Protein AF-A0A6G1R1C8-F1 (afdb_monomer_lite)

Foldseek 3Di:
DVVVVVVQVVVCPDPVNVDRPLVVVLVVLVVLVVLLVVLVVVLVVDDPPDPCNVVSVVSNVVSVVVNVVCVVVSQVSVQQSVQVVCCVVDPPDPPSRDPPDGDDDDDDDDDDDDD

pLDDT: mean 94.34, std 4.74, range [63.91, 98.31]

InterPro domains:
  IPR000219 Dbl homology domain [PF00621] (4-70)
  IPR000219 Dbl homology domain [PS50010] (1-73)
  IPR011993 PH-like domain superfamily [G3DSA:2.30.29.30] (84-115)
  IPR035899 Dbl homology (DH) domain superfamily [G3DSA:1.20.900.10] (1-83)
  IPR035899 Dbl homology (DH) domain superfamily [SSF48065] (3-93)
  IPR051835 RAC1-specific guanine nucleotide exchange factor [PTHR45858] (2-115)

Structure (mmCIF, N/CA/C/O backbone):
data_AF-A0A6G1R1C8-F1
#
_entry.id   AF-A0A6G1R1C8-F1
#
loop_
_atom_site.group_PDB
_atom_site.id
_atom_site.type_symbol
_atom_site.label_atom_id
_atom_site.label_alt_id
_atom_site.label_comp_id
_atom_site.label_asym_id
_atom_site.label_entity_id
_atom_site.label_seq_id
_atom_site.pdbx_PDB_ins_code
_atom_site.Cartn_x
_atom_site.Cartn_y
_ato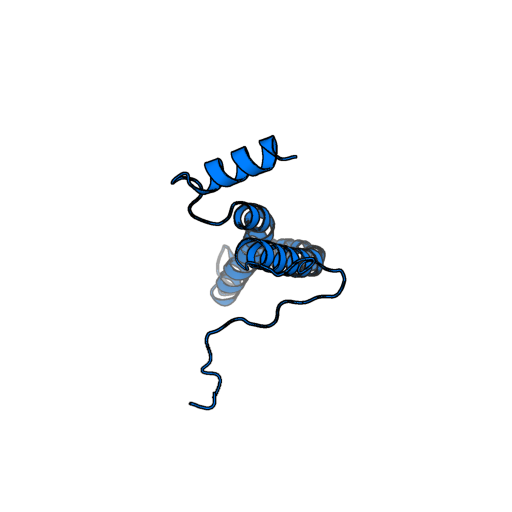m_site.Cartn_z
_atom_site.occupancy
_atom_site.B_iso_or_equiv
_atom_site.auth_seq_id
_atom_site.auth_comp_id
_atom_site.auth_asym_id
_atom_site.auth_atom_id
_atom_site.pdbx_PDB_model_num
ATOM 1 N N . LEU A 1 1 ? -27.950 5.567 7.319 1.00 63.91 1 LEU A N 1
ATOM 2 C CA . LEU A 1 1 ? -26.736 5.157 8.062 1.00 63.91 1 LEU A CA 1
ATOM 3 C C . LEU A 1 1 ? -26.833 3.699 8.507 1.00 63.91 1 LEU A C 1
ATOM 5 O O . LEU A 1 1 ? -26.264 2.878 7.808 1.00 63.91 1 LEU A O 1
ATOM 9 N N . LYS A 1 2 ? -27.676 3.330 9.487 1.00 76.75 2 LYS A N 1
ATOM 10 C CA . LYS A 1 2 ? -27.836 1.920 9.928 1.00 76.75 2 LYS A CA 1
ATOM 11 C C . LYS A 1 2 ? -28.134 0.906 8.807 1.00 76.75 2 LYS A C 1
ATOM 13 O O . LYS A 1 2 ? -27.573 -0.180 8.791 1.00 76.75 2 LYS A O 1
ATOM 18 N N . LYS A 1 3 ? -28.978 1.271 7.832 1.00 90.88 3 LYS A N 1
ATOM 19 C CA . LYS A 1 3 ? -29.282 0.407 6.673 1.00 90.88 3 LYS A CA 1
ATOM 20 C C . LYS A 1 3 ? -28.058 0.155 5.779 1.00 90.88 3 LYS A C 1
ATOM 22 O O . LYS A 1 3 ? -27.919 -0.938 5.255 1.00 90.88 3 LYS A O 1
ATOM 27 N N . LEU A 1 4 ? -27.182 1.151 5.616 1.00 90.50 4 LEU A N 1
ATOM 28 C CA . LEU A 1 4 ? -25.966 1.019 4.809 1.00 90.50 4 LEU A CA 1
ATOM 29 C C . LEU A 1 4 ? -24.923 0.162 5.530 1.00 90.50 4 LEU A C 1
ATOM 31 O O . LEU A 1 4 ? -24.344 -0.717 4.911 1.00 90.50 4 LEU A O 1
ATOM 35 N N . GLU A 1 5 ? -24.732 0.377 6.832 1.00 87.00 5 GLU A N 1
ATOM 36 C CA . GLU A 1 5 ? -23.834 -0.439 7.661 1.00 87.00 5 GLU A CA 1
ATOM 37 C C . GLU A 1 5 ? -24.239 -1.916 7.673 1.00 87.00 5 GLU A C 1
ATOM 39 O O . GLU A 1 5 ? -23.383 -2.792 7.614 1.00 87.00 5 GLU A O 1
ATOM 44 N N . MET A 1 6 ? -25.543 -2.197 7.722 1.00 92.50 6 MET A N 1
ATOM 45 C CA . MET A 1 6 ? -26.063 -3.562 7.655 1.00 92.50 6 MET A CA 1
ATOM 46 C C . MET A 1 6 ? -25.743 -4.218 6.307 1.00 92.50 6 MET A C 1
ATOM 48 O O . MET A 1 6 ? -25.164 -5.297 6.288 1.00 92.50 6 MET A O 1
ATOM 52 N N . VAL A 1 7 ? -26.021 -3.532 5.192 1.00 94.81 7 VAL A N 1
ATOM 53 C CA . VAL A 1 7 ? -25.689 -4.027 3.842 1.00 94.81 7 VAL A CA 1
ATOM 54 C C . VAL A 1 7 ? -24.179 -4.209 3.668 1.00 94.81 7 VAL A C 1
ATOM 56 O O . VAL A 1 7 ? -23.749 -5.195 3.082 1.00 94.81 7 VAL A O 1
ATOM 59 N N . TYR A 1 8 ? -23.372 -3.284 4.193 1.00 91.69 8 TYR A N 1
ATOM 60 C CA . TYR A 1 8 ? -21.912 -3.368 4.170 1.00 91.69 8 TYR A CA 1
ATOM 61 C C . TYR A 1 8 ? -21.420 -4.642 4.874 1.00 91.69 8 TYR A C 1
ATOM 63 O O . TYR A 1 8 ? -20.682 -5.422 4.279 1.00 91.69 8 TYR A O 1
ATOM 71 N N . LYS A 1 9 ? -21.899 -4.900 6.099 1.00 90.44 9 LYS A N 1
ATOM 72 C CA . LYS A 1 9 ? -21.550 -6.107 6.865 1.00 90.44 9 LYS A CA 1
ATOM 73 C C . LYS A 1 9 ? -22.008 -7.386 6.170 1.00 90.44 9 LYS A C 1
ATOM 75 O O . LYS A 1 9 ? -21.245 -8.337 6.068 1.00 90.44 9 LYS A O 1
ATOM 80 N N . GLU A 1 10 ? -23.244 -7.418 5.676 1.00 95.12 10 GLU A N 1
ATOM 81 C CA . GLU A 1 10 ? -23.775 -8.575 4.945 1.00 95.12 10 GLU A CA 1
ATOM 82 C C . GLU A 1 10 ? -22.979 -8.865 3.670 1.00 95.12 10 GLU A C 1
ATOM 84 O O . GLU A 1 10 ? -22.766 -10.028 3.326 1.00 95.12 10 GLU A O 1
ATOM 89 N N . PHE A 1 11 ? -22.513 -7.822 2.980 1.00 95.81 11 PHE A N 1
ATOM 90 C CA . PHE A 1 11 ? -21.683 -7.965 1.792 1.00 95.81 11 PHE A CA 1
ATOM 91 C C . PHE A 1 11 ? -20.300 -8.539 2.117 1.00 95.81 11 PHE A C 1
ATOM 93 O O . PHE A 1 11 ? -19.851 -9.452 1.425 1.00 95.81 11 PHE A O 1
ATOM 100 N N . GLU A 1 12 ? -19.644 -8.063 3.180 1.00 94.06 12 GLU A N 1
ATOM 101 C CA . GLU A 1 12 ? -18.333 -8.582 3.601 1.00 94.06 12 GLU A CA 1
ATOM 102 C C . GLU A 1 12 ? -18.370 -10.064 4.006 1.00 94.06 12 GLU A C 1
ATOM 104 O O . GLU A 1 12 ? -17.361 -10.754 3.904 1.00 94.06 12 GLU A O 1
ATOM 109 N N . LEU A 1 13 ? -19.538 -10.595 4.387 1.00 94.75 13 LEU A N 1
ATOM 110 C CA . LEU A 1 13 ? -19.721 -12.022 4.681 1.00 94.75 13 LEU A CA 1
ATOM 111 C C . LEU A 1 13 ? -19.836 -12.906 3.426 1.00 94.75 13 LEU A C 1
ATOM 113 O O . LEU A 1 13 ? -19.792 -14.137 3.523 1.00 94.75 13 LEU A O 1
ATOM 117 N N . GLN A 1 14 ? -20.011 -12.324 2.238 1.00 97.25 14 GLN A N 1
ATOM 118 C CA . GLN A 1 14 ? -20.112 -13.092 0.999 1.00 97.25 14 GLN A CA 1
ATOM 119 C C . GLN A 1 14 ? -18.740 -13.612 0.557 1.00 97.25 14 GLN A C 1
ATOM 121 O O . GLN A 1 14 ? -17.740 -12.909 0.622 1.00 97.25 14 GLN A O 1
ATOM 126 N N . LYS A 1 15 ? -18.695 -14.817 -0.032 1.00 96.00 15 LYS A N 1
ATOM 127 C CA . LYS A 1 15 ? -17.443 -15.438 -0.522 1.00 96.00 15 LYS A CA 1
ATOM 128 C C . LYS A 1 15 ? -16.682 -14.597 -1.556 1.00 96.00 15 LYS A C 1
ATOM 130 O O . LYS A 1 15 ? -15.478 -14.773 -1.710 1.00 96.00 15 LYS A O 1
ATOM 135 N N . VAL A 1 16 ? -17.376 -13.717 -2.284 1.00 96.38 16 VAL A N 1
ATOM 136 C CA . VAL A 1 16 ? -16.746 -12.787 -3.237 1.00 96.38 16 VAL A CA 1
ATOM 137 C C . VAL A 1 16 ? -15.892 -11.733 -2.523 1.00 96.38 16 VAL A C 1
ATOM 139 O O . VAL A 1 16 ? -14.885 -11.286 -3.068 1.00 96.38 16 VAL A O 1
ATOM 142 N N . CYS A 1 17 ? -16.246 -11.384 -1.284 1.00 95.75 17 CYS A N 1
ATOM 143 C CA . CYS A 1 17 ? -15.528 -10.444 -0.436 1.00 95.75 17 CYS A CA 1
ATOM 144 C C . CYS A 1 17 ? -14.522 -11.193 0.454 1.00 95.75 17 CYS A C 1
ATOM 146 O O . CYS A 1 17 ? -14.616 -11.216 1.673 1.00 95.75 17 CYS A O 1
ATOM 148 N N . TYR A 1 18 ? -13.537 -11.838 -0.172 1.00 93.75 18 TYR A N 1
ATOM 149 C CA . TYR A 1 18 ? -12.510 -12.629 0.528 1.00 93.75 18 TYR A CA 1
ATOM 150 C C . TYR A 1 18 ? -11.456 -11.780 1.273 1.00 93.75 18 TYR A C 1
ATOM 152 O O . TYR A 1 18 ? -10.540 -12.319 1.891 1.00 93.75 18 TYR A O 1
ATOM 160 N N . LEU A 1 19 ? -11.558 -10.455 1.171 1.00 93.00 19 LEU A N 1
ATOM 161 C CA . LEU A 1 19 ? -10.813 -9.454 1.932 1.00 93.00 19 LEU A CA 1
ATOM 162 C C . LEU A 1 19 ? -11.828 -8.435 2.470 1.00 93.00 19 LEU A C 1
ATOM 164 O O . LEU A 1 19 ? -12.909 -8.327 1.885 1.00 93.00 19 LEU A O 1
ATOM 168 N N . PRO A 1 20 ? -11.486 -7.640 3.497 1.00 91.75 20 PRO A N 1
ATOM 169 C CA . PRO A 1 20 ? -12.300 -6.491 3.880 1.00 91.75 20 PRO A CA 1
ATOM 170 C C . PRO A 1 20 ? -12.596 -5.603 2.664 1.00 91.75 20 PRO A C 1
ATOM 172 O O . PRO A 1 20 ? -11.719 -5.372 1.821 1.00 91.75 20 PRO A O 1
ATOM 175 N N . LEU A 1 21 ? -13.823 -5.089 2.552 1.00 92.50 21 LEU A N 1
ATOM 176 C CA . LEU A 1 21 ? -14.273 -4.362 1.360 1.00 92.50 21 LEU A CA 1
ATOM 177 C C . LEU A 1 21 ? -13.361 -3.162 1.064 1.00 92.50 21 LEU A C 1
ATOM 179 O O . LEU A 1 21 ? -12.944 -2.939 -0.076 1.00 92.50 21 LEU A O 1
ATOM 183 N N . ASN A 1 22 ? -12.956 -2.441 2.109 1.00 91.75 22 ASN A N 1
ATOM 184 C CA . ASN A 1 22 ? -12.063 -1.287 1.998 1.00 91.75 22 ASN A CA 1
ATOM 185 C C . ASN A 1 22 ? -10.684 -1.639 1.413 1.00 91.75 22 ASN A C 1
ATOM 187 O O . ASN A 1 22 ? -10.071 -0.805 0.747 1.00 91.75 22 ASN A O 1
ATOM 191 N N . THR A 1 23 ? -10.202 -2.875 1.579 1.00 93.50 23 THR A N 1
ATOM 192 C CA . THR A 1 23 ? -8.938 -3.328 0.981 1.00 93.50 23 THR A CA 1
ATOM 193 C C . THR A 1 23 ? -9.024 -3.380 -0.545 1.00 93.50 23 THR A C 1
ATOM 195 O O . THR A 1 23 ? -8.036 -3.116 -1.233 1.00 93.50 23 THR A O 1
ATOM 198 N N . PHE A 1 24 ? -10.195 -3.681 -1.118 1.00 95.25 24 PHE A N 1
ATOM 199 C CA . PHE A 1 24 ? -10.373 -3.663 -2.573 1.00 95.25 24 PHE A CA 1
ATOM 200 C C . PHE A 1 24 ? -10.234 -2.259 -3.161 1.00 95.25 24 PHE A C 1
ATOM 202 O O . PHE A 1 24 ? -9.725 -2.122 -4.273 1.00 95.25 24 PHE A O 1
ATOM 209 N N . LEU A 1 25 ? -10.593 -1.221 -2.402 1.00 94.88 25 LEU A N 1
ATOM 210 C CA . LEU A 1 25 ? -10.48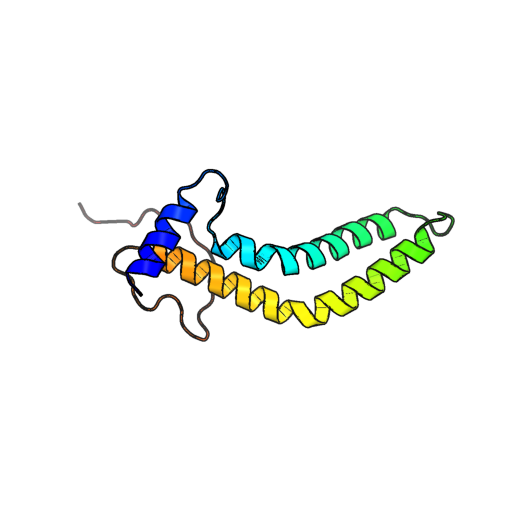5 0.174 -2.834 1.00 94.88 25 LEU A CA 1
ATOM 211 C C . LEU A 1 25 ? -9.027 0.641 -2.988 1.00 94.88 25 LEU A C 1
ATOM 213 O O . LEU A 1 25 ? -8.762 1.579 -3.735 1.00 94.88 25 LEU A O 1
ATOM 217 N N . LEU A 1 26 ? -8.071 -0.040 -2.344 1.00 95.88 26 LEU A N 1
ATOM 218 C CA . LEU A 1 26 ? -6.634 0.230 -2.488 1.00 95.88 26 LEU A CA 1
ATOM 219 C C . LEU A 1 26 ? -6.021 -0.420 -3.737 1.00 95.88 26 LEU A C 1
ATOM 221 O O . LEU A 1 26 ? -5.028 0.075 -4.283 1.00 95.88 26 LEU A O 1
ATOM 225 N N . LYS A 1 27 ? -6.612 -1.523 -4.216 1.00 96.19 27 LYS A N 1
ATOM 226 C CA . LYS A 1 27 ? -6.041 -2.356 -5.287 1.00 96.19 27 LYS A CA 1
ATOM 227 C C . LYS A 1 27 ? -5.722 -1.599 -6.582 1.00 96.19 27 LYS A C 1
ATOM 229 O O . LYS A 1 27 ? -4.685 -1.918 -7.164 1.00 96.19 27 LYS A O 1
ATOM 234 N N . PRO A 1 28 ? -6.523 -0.620 -7.055 1.00 96.12 28 PRO A N 1
ATOM 235 C CA . PRO A 1 28 ? -6.204 0.111 -8.280 1.00 96.12 28 PRO A CA 1
ATOM 236 C C . PRO A 1 28 ? -4.848 0.824 -8.221 1.00 96.12 28 PRO A C 1
ATOM 238 O O . PRO A 1 28 ? -4.032 0.668 -9.128 1.00 96.12 28 PRO A O 1
ATOM 241 N N . ILE A 1 29 ? -4.562 1.541 -7.130 1.00 95.50 29 ILE A N 1
ATOM 242 C CA . ILE A 1 29 ? -3.295 2.272 -6.979 1.00 95.50 29 ILE A CA 1
ATOM 243 C C . ILE A 1 29 ? -2.146 1.292 -6.713 1.00 95.50 29 ILE A C 1
ATOM 245 O O . ILE A 1 29 ? -1.091 1.392 -7.338 1.00 95.50 29 ILE A O 1
ATOM 249 N N . GLN A 1 30 ? -2.360 0.280 -5.866 1.00 96.31 30 GLN A N 1
ATOM 250 C CA . GLN A 1 30 ? -1.362 -0.768 -5.612 1.00 96.31 30 GLN A CA 1
ATOM 251 C C . GLN A 1 30 ? -0.972 -1.520 -6.895 1.00 96.31 30 GLN A C 1
ATOM 253 O O . GLN A 1 30 ? 0.187 -1.896 -7.078 1.00 96.31 30 GLN A O 1
ATOM 258 N N . ARG A 1 31 ? -1.908 -1.702 -7.835 1.00 97.62 31 ARG A N 1
ATOM 259 C CA . ARG A 1 31 ? -1.623 -2.348 -9.120 1.00 97.62 31 ARG A CA 1
ATOM 260 C C . ARG A 1 31 ? -0.635 -1.547 -9.970 1.00 97.62 31 ARG A C 1
ATOM 262 O O . ARG A 1 31 ? 0.232 -2.158 -10.592 1.00 97.62 31 ARG A O 1
ATOM 269 N N . LEU A 1 32 ? -0.707 -0.216 -9.950 1.00 96.38 32 LEU A N 1
ATOM 270 C CA . LEU A 1 32 ? 0.274 0.646 -10.621 1.00 96.38 32 LEU A CA 1
ATOM 271 C C . LEU A 1 32 ? 1.669 0.483 -10.005 1.00 96.38 32 LEU A C 1
ATOM 273 O O . LEU A 1 32 ? 2.657 0.348 -10.730 1.00 96.38 32 LEU A O 1
ATOM 277 N N . MET A 1 33 ? 1.745 0.391 -8.673 1.00 96.44 33 MET A N 1
ATOM 278 C CA . MET A 1 33 ? 3.002 0.097 -7.974 1.00 96.44 33 MET A CA 1
ATOM 279 C C . MET A 1 33 ? 3.570 -1.258 -8.401 1.00 96.44 33 MET A C 1
ATOM 281 O O . MET A 1 33 ? 4.766 -1.381 -8.661 1.00 96.44 33 MET A O 1
ATOM 285 N N . HIS A 1 34 ? 2.719 -2.275 -8.550 1.00 97.75 34 HIS A N 1
ATOM 286 C CA . HIS A 1 34 ? 3.147 -3.584 -9.038 1.00 97.75 34 HIS A CA 1
ATOM 287 C C . HIS A 1 34 ? 3.681 -3.541 -10.472 1.00 97.75 34 HIS A C 1
ATOM 289 O O . HIS A 1 34 ? 4.691 -4.188 -10.743 1.00 97.75 34 HIS A O 1
ATOM 295 N N . TYR A 1 35 ? 3.076 -2.765 -11.377 1.00 98.25 35 TYR A N 1
ATOM 296 C CA . TYR A 1 35 ? 3.619 -2.598 -12.729 1.00 98.25 35 TYR A CA 1
ATOM 297 C C . TYR A 1 35 ? 5.027 -2.011 -12.705 1.00 98.25 35 TYR A C 1
ATOM 299 O O . TYR A 1 35 ? 5.915 -2.560 -13.354 1.00 98.25 35 TYR A O 1
ATOM 307 N N . LYS A 1 36 ? 5.271 -0.985 -11.880 1.00 97.94 36 LYS A N 1
ATOM 308 C CA . LYS A 1 36 ? 6.619 -0.437 -11.677 1.00 97.94 36 LYS A CA 1
ATOM 309 C C . LYS A 1 36 ? 7.610 -1.506 -11.219 1.00 97.94 36 LYS A C 1
ATOM 311 O O . LYS A 1 36 ? 8.713 -1.588 -11.752 1.00 97.94 36 LYS A O 1
ATOM 316 N N . LEU A 1 37 ? 7.230 -2.330 -10.239 1.00 98.00 37 LEU A N 1
ATOM 317 C CA . LEU A 1 37 ? 8.100 -3.385 -9.708 1.00 98.00 37 LEU A CA 1
ATOM 318 C C . LEU A 1 37 ? 8.417 -4.449 -10.763 1.00 98.00 37 LEU A C 1
ATOM 320 O O . LEU A 1 37 ? 9.571 -4.854 -10.893 1.00 98.00 37 LEU A O 1
ATOM 324 N N . ILE A 1 38 ? 7.414 -4.893 -11.523 1.00 98.19 38 ILE A N 1
ATOM 325 C CA . ILE A 1 38 ? 7.579 -5.908 -12.571 1.00 98.19 38 ILE A CA 1
ATOM 326 C C . ILE A 1 38 ? 8.457 -5.365 -13.702 1.00 98.19 38 ILE A C 1
ATOM 328 O O . ILE A 1 38 ? 9.456 -5.995 -14.042 1.00 98.19 38 ILE A O 1
ATOM 332 N N . LEU A 1 39 ? 8.150 -4.176 -14.225 1.00 98.25 39 LEU A N 1
ATOM 333 C CA . LEU A 1 39 ? 8.942 -3.526 -15.274 1.00 98.25 39 LEU A CA 1
ATOM 334 C C . LEU A 1 39 ? 10.376 -3.250 -14.804 1.00 98.25 39 LEU A C 1
ATOM 336 O O . LEU A 1 39 ? 11.330 -3.482 -15.539 1.00 98.25 39 LEU A O 1
ATOM 340 N N . GLY A 1 40 ? 10.554 -2.844 -13.544 1.00 97.88 40 GLY A N 1
ATOM 341 C CA . GLY A 1 40 ? 11.872 -2.661 -12.938 1.00 97.88 40 GLY A CA 1
ATOM 342 C C . GLY A 1 40 ? 12.681 -3.956 -12.866 1.00 97.88 40 GLY A C 1
ATOM 343 O O . GLY A 1 40 ? 13.898 -3.929 -13.031 1.00 97.88 40 GLY A O 1
ATOM 344 N N . ARG A 1 41 ? 12.024 -5.100 -12.647 1.00 98.06 41 ARG A N 1
ATOM 345 C CA . ARG A 1 41 ? 12.670 -6.420 -12.687 1.00 98.06 41 ARG A CA 1
ATOM 346 C C . ARG A 1 41 ? 13.015 -6.844 -14.113 1.00 98.06 41 ARG A C 1
ATOM 348 O O . ARG A 1 41 ? 14.108 -7.357 -14.317 1.00 98.06 41 ARG A O 1
ATOM 355 N N . LEU A 1 42 ? 12.130 -6.597 -15.078 1.00 97.38 42 LEU A N 1
ATOM 356 C CA . LEU A 1 42 ? 12.375 -6.898 -16.492 1.00 97.38 42 LEU A CA 1
ATOM 357 C C . LEU A 1 42 ? 13.550 -6.083 -17.045 1.00 97.38 42 LEU A C 1
ATOM 359 O O . LEU A 1 42 ? 14.481 -6.665 -17.588 1.00 97.38 42 LEU A O 1
ATOM 363 N N . CYS A 1 43 ? 13.590 -4.770 -16.800 1.00 96.25 43 CYS A N 1
ATOM 364 C CA . CYS A 1 43 ? 14.707 -3.909 -17.212 1.00 96.25 43 CYS A CA 1
ATOM 365 C C . CYS A 1 43 ? 16.057 -4.316 -16.604 1.00 96.25 43 CYS A C 1
ATOM 367 O O . CYS A 1 43 ? 17.091 -4.048 -17.201 1.00 96.25 43 CYS A O 1
ATOM 369 N N . LYS A 1 44 ? 16.069 -4.929 -15.412 1.00 96.19 44 LYS A N 1
ATOM 370 C CA . LYS A 1 44 ? 17.299 -5.469 -14.803 1.00 96.19 44 LYS A CA 1
ATOM 371 C C . LYS A 1 44 ? 17.748 -6.785 -15.440 1.00 96.19 44 LYS A C 1
ATOM 373 O O . LYS A 1 44 ? 18.906 -7.154 -15.284 1.00 96.19 44 LYS A O 1
ATOM 378 N N . HIS A 1 45 ? 16.830 -7.511 -16.070 1.00 97.06 45 HIS A N 1
ATOM 379 C CA . HIS A 1 45 ? 17.089 -8.812 -16.674 1.00 97.06 45 HIS A CA 1
ATOM 380 C C . HIS A 1 45 ? 17.436 -8.707 -18.163 1.00 97.06 45 HIS A C 1
ATOM 382 O O . HIS A 1 45 ? 18.307 -9.425 -18.641 1.00 97.06 45 HIS A O 1
ATOM 388 N N . TYR A 1 46 ? 16.768 -7.813 -18.890 1.00 96.12 46 TYR A N 1
ATOM 389 C CA . TYR A 1 46 ? 17.029 -7.559 -20.301 1.00 96.12 46 TYR A CA 1
ATOM 390 C C . TYR A 1 46 ? 18.387 -6.882 -20.504 1.00 96.12 46 TYR A C 1
ATOM 392 O O . TYR A 1 46 ? 18.693 -5.872 -19.871 1.00 96.12 46 TYR A O 1
ATOM 400 N N . THR A 1 47 ? 19.187 -7.437 -21.414 1.00 93.50 47 THR A N 1
ATOM 401 C CA . THR A 1 47 ? 20.420 -6.803 -21.891 1.00 93.50 47 THR A CA 1
ATOM 402 C C . THR A 1 47 ? 20.098 -5.721 -22.924 1.00 93.50 47 THR A C 1
ATOM 404 O O . THR A 1 47 ? 18.967 -5.630 -23.408 1.00 93.50 47 THR A O 1
ATOM 407 N N . ALA A 1 48 ? 21.082 -4.891 -23.279 1.00 90.50 48 ALA A N 1
ATOM 408 C CA . ALA A 1 48 ? 20.886 -3.795 -24.232 1.00 90.50 48 ALA A CA 1
ATOM 409 C C . ALA A 1 48 ? 20.493 -4.283 -25.642 1.00 90.50 48 ALA A C 1
ATOM 411 O O . ALA A 1 48 ? 19.878 -3.541 -26.403 1.00 90.50 48 ALA A O 1
ATOM 412 N N . GLU A 1 49 ? 20.823 -5.530 -25.974 1.00 94.69 49 GLU A N 1
ATOM 413 C CA . GLU A 1 49 ? 20.536 -6.184 -27.251 1.00 94.69 49 GLU A CA 1
ATOM 414 C C . GLU A 1 49 ? 19.135 -6.814 -27.293 1.00 94.69 49 GLU A C 1
ATOM 416 O O . GLU A 1 49 ? 18.669 -7.222 -28.358 1.00 94.69 49 GLU A O 1
ATOM 421 N N . HIS A 1 50 ? 18.448 -6.923 -26.150 1.00 96.94 50 HIS A N 1
ATOM 422 C CA . HIS A 1 50 ? 17.119 -7.519 -26.093 1.00 96.94 50 HIS A CA 1
ATOM 423 C C . HIS A 1 50 ? 16.093 -6.615 -26.788 1.00 96.94 50 HIS A C 1
ATOM 425 O O . HIS A 1 50 ? 15.962 -5.438 -26.453 1.00 96.94 50 HIS A O 1
ATOM 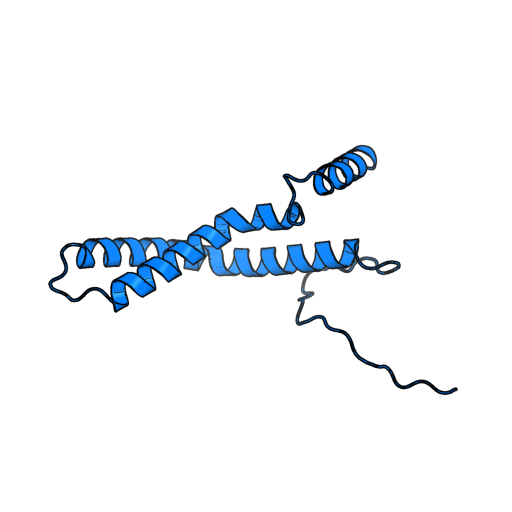431 N N . ARG A 1 51 ? 15.304 -7.186 -27.708 1.00 97.12 51 ARG A N 1
ATOM 432 C CA . ARG A 1 51 ? 14.307 -6.462 -28.520 1.00 97.12 51 ARG A CA 1
ATOM 433 C C . ARG A 1 51 ? 13.382 -5.571 -27.686 1.00 97.12 51 ARG A C 1
ATOM 435 O O . ARG A 1 51 ? 13.144 -4.431 -28.061 1.00 97.12 51 ARG A O 1
ATOM 442 N N . ASP A 1 52 ? 12.901 -6.084 -26.556 1.00 96.50 52 ASP A N 1
ATOM 443 C CA . ASP A 1 52 ? 11.933 -5.376 -25.706 1.00 96.50 52 ASP A CA 1
ATOM 444 C C . ASP A 1 52 ? 12.590 -4.418 -24.695 1.00 96.50 52 ASP A C 1
ATOM 446 O O . ASP A 1 52 ? 11.887 -3.773 -23.917 1.00 96.50 52 ASP A O 1
ATOM 450 N N . PHE A 1 53 ? 13.926 -4.325 -24.640 1.00 96.50 53 PHE A N 1
ATOM 451 C CA . PHE A 1 53 ? 14.610 -3.457 -23.674 1.00 96.50 53 PHE A CA 1
ATOM 452 C C . PHE A 1 53 ? 14.224 -1.973 -23.816 1.00 96.50 53 PHE A C 1
ATOM 454 O O . PHE A 1 53 ? 13.907 -1.360 -22.790 1.00 96.50 53 PHE A O 1
ATOM 461 N N . PRO A 1 54 ? 14.180 -1.378 -25.029 1.00 96.94 54 PRO A N 1
ATOM 462 C CA . PRO A 1 54 ? 13.774 0.017 -25.197 1.00 96.94 54 PRO A CA 1
ATOM 463 C C . PRO A 1 54 ? 12.336 0.269 -24.724 1.00 96.94 54 PRO A C 1
ATOM 465 O O . PRO A 1 54 ? 12.099 1.203 -23.955 1.00 96.94 54 PRO A O 1
ATOM 468 N N . ASP A 1 55 ? 11.404 -0.608 -25.103 1.00 97.69 55 ASP A N 1
ATOM 469 C CA . ASP A 1 55 ? 9.983 -0.476 -24.770 1.00 97.69 55 ASP A CA 1
ATOM 470 C C . ASP A 1 55 ? 9.738 -0.672 -23.272 1.00 97.69 55 ASP A C 1
ATOM 472 O O . ASP A 1 55 ? 9.059 0.132 -22.631 1.00 97.69 55 ASP A O 1
ATOM 476 N N . CYS A 1 56 ? 10.364 -1.689 -22.671 1.00 97.75 56 CYS A N 1
ATOM 477 C CA . CYS A 1 56 ? 10.279 -1.941 -21.236 1.00 97.75 56 CYS A CA 1
ATOM 478 C C . CYS A 1 56 ? 10.847 -0.766 -20.428 1.00 97.75 56 CYS A C 1
ATOM 480 O O . CYS A 1 56 ? 10.282 -0.382 -19.399 1.00 97.75 56 CYS A O 1
ATOM 482 N N . ARG A 1 57 ? 11.939 -0.151 -20.900 1.00 97.50 57 ARG A N 1
ATOM 483 C CA . ARG A 1 57 ? 12.532 1.032 -20.268 1.00 97.50 57 ARG A CA 1
ATOM 484 C C . ARG A 1 57 ? 11.634 2.262 -20.399 1.00 97.50 57 ARG A C 1
ATOM 486 O O . ARG A 1 57 ? 11.528 3.013 -19.428 1.00 97.50 57 ARG A O 1
ATOM 493 N N . SER A 1 58 ? 10.976 2.455 -21.545 1.00 98.00 58 SER A N 1
ATOM 494 C CA . SER A 1 58 ? 9.999 3.538 -21.727 1.00 98.00 58 SER A CA 1
ATOM 495 C C . SER A 1 58 ? 8.791 3.353 -20.810 1.00 98.00 58 SER A C 1
ATOM 497 O O . SER A 1 58 ? 8.483 4.241 -20.016 1.00 98.00 58 SER A O 1
ATOM 499 N N . ALA A 1 59 ? 8.187 2.162 -20.812 1.00 98.19 59 ALA A N 1
ATOM 500 C CA . ALA A 1 59 ? 7.061 1.834 -19.943 1.00 98.19 59 ALA A CA 1
ATOM 501 C C . ALA A 1 59 ? 7.415 1.992 -18.454 1.00 98.19 59 ALA A C 1
ATOM 503 O O . ALA A 1 59 ? 6.630 2.529 -17.671 1.00 98.19 59 ALA A O 1
ATOM 504 N N . LEU A 1 60 ? 8.621 1.573 -18.046 1.00 98.31 60 LEU A N 1
ATOM 505 C CA . LEU A 1 60 ? 9.096 1.769 -16.676 1.00 98.31 60 LEU A CA 1
ATOM 506 C C . LEU A 1 60 ? 9.186 3.254 -16.314 1.00 98.31 60 LEU A C 1
ATOM 508 O O . LEU A 1 60 ? 8.830 3.619 -15.191 1.00 98.31 60 LEU A O 1
ATOM 512 N N . LYS A 1 61 ? 9.663 4.103 -17.230 1.00 98.25 61 LYS A N 1
ATOM 513 C CA . LYS A 1 61 ? 9.756 5.550 -17.009 1.00 98.25 61 LYS A CA 1
ATOM 514 C C . LYS A 1 61 ? 8.367 6.152 -16.787 1.00 98.25 61 LYS A C 1
ATOM 516 O O . LYS A 1 61 ? 8.164 6.811 -15.771 1.00 98.25 61 LYS A O 1
ATOM 521 N N . GLU A 1 62 ? 7.417 5.858 -17.671 1.00 97.94 62 GLU A N 1
ATOM 522 C CA . GLU A 1 62 ? 6.040 6.369 -17.593 1.00 97.94 62 GLU A CA 1
ATOM 523 C C . GLU A 1 62 ? 5.334 5.946 -16.300 1.00 97.94 62 GLU A C 1
ATOM 525 O O . GLU A 1 62 ? 4.806 6.778 -15.560 1.00 97.94 62 GLU A O 1
ATOM 530 N N . VAL A 1 63 ? 5.384 4.655 -15.958 1.00 97.75 63 VAL A N 1
ATOM 531 C CA . VAL A 1 63 ? 4.768 4.161 -14.718 1.00 97.75 63 VAL A CA 1
ATOM 532 C C . VAL A 1 63 ? 5.485 4.725 -13.486 1.00 97.75 63 VAL A C 1
ATOM 534 O O . VAL A 1 63 ? 4.854 4.987 -12.461 1.00 97.75 63 VAL A O 1
ATOM 537 N N . THR A 1 64 ? 6.799 4.954 -13.548 1.00 98.00 64 THR A N 1
ATOM 538 C CA . THR A 1 64 ? 7.544 5.570 -12.438 1.00 98.00 64 THR A CA 1
ATOM 539 C C . THR A 1 64 ? 7.107 7.011 -12.187 1.00 98.00 64 THR A C 1
ATOM 541 O O . THR A 1 64 ? 6.952 7.389 -11.027 1.00 98.00 64 THR A O 1
ATOM 544 N N . GLU A 1 65 ? 6.875 7.790 -13.241 1.00 97.12 65 GLU A N 1
ATOM 545 C CA . GLU A 1 65 ? 6.373 9.162 -13.137 1.00 97.12 65 GLU A CA 1
ATOM 546 C C . GLU A 1 65 ? 4.934 9.208 -12.610 1.00 97.12 65 GLU A C 1
ATOM 548 O O . GLU A 1 65 ? 4.627 9.976 -11.704 1.00 97.12 65 GLU A O 1
ATOM 553 N N . MET A 1 66 ? 4.064 8.320 -13.088 1.00 95.44 66 MET A N 1
ATOM 554 C CA . MET A 1 66 ? 2.696 8.220 -12.575 1.00 95.44 66 MET A CA 1
ATOM 555 C C . MET A 1 66 ? 2.666 7.815 -11.092 1.00 95.44 66 MET A C 1
ATOM 557 O O . MET A 1 66 ? 1.958 8.406 -10.277 1.00 95.44 66 MET A O 1
ATOM 561 N N . THR A 1 67 ? 3.446 6.801 -10.712 1.00 96.31 67 THR A N 1
ATOM 562 C CA . THR A 1 67 ? 3.468 6.297 -9.329 1.00 96.31 67 THR A CA 1
ATOM 563 C C . THR A 1 67 ? 4.099 7.276 -8.344 1.00 96.31 67 THR A C 1
ATOM 565 O O . THR A 1 67 ? 3.696 7.283 -7.183 1.00 96.31 67 THR A O 1
ATOM 568 N N . SER A 1 68 ? 5.044 8.127 -8.765 1.00 96.06 68 SER A N 1
ATOM 569 C CA . SER A 1 68 ? 5.635 9.136 -7.874 1.00 96.06 68 SER A CA 1
ATOM 570 C C . SER A 1 68 ? 4.605 10.179 -7.429 1.00 96.06 68 SER A C 1
ATOM 572 O O . SER A 1 68 ? 4.583 10.549 -6.257 1.00 96.06 68 SER A O 1
ATOM 574 N N . GLN A 1 69 ? 3.687 10.569 -8.319 1.00 95.56 69 GLN A N 1
ATOM 575 C CA . GLN A 1 69 ? 2.585 11.486 -8.008 1.00 95.56 69 GLN A CA 1
ATOM 576 C C . GLN A 1 69 ? 1.563 10.860 -7.044 1.00 95.56 69 GLN A C 1
ATOM 578 O O . GLN A 1 69 ? 0.962 11.549 -6.219 1.00 95.56 69 GLN A O 1
ATOM 583 N N . LEU A 1 70 ? 1.376 9.539 -7.117 1.00 95.44 70 LEU A N 1
ATOM 584 C CA . LEU A 1 70 ? 0.386 8.806 -6.322 1.00 95.44 70 LEU A CA 1
ATOM 585 C C . LEU A 1 70 ? 0.929 8.267 -4.992 1.00 95.44 70 LEU A C 1
ATOM 587 O O . LEU A 1 70 ? 0.132 7.914 -4.123 1.00 95.44 70 LEU A O 1
ATOM 591 N N . GLN A 1 71 ? 2.250 8.227 -4.799 1.00 94.19 71 GLN A N 1
ATOM 592 C CA . GLN A 1 71 ? 2.894 7.598 -3.639 1.00 94.19 71 GLN A CA 1
ATOM 593 C C . GLN A 1 71 ? 2.375 8.139 -2.299 1.00 94.19 71 GLN A C 1
ATOM 595 O O . GLN A 1 71 ? 2.029 7.363 -1.410 1.00 94.19 71 GLN A O 1
ATOM 600 N N . HIS A 1 72 ? 2.290 9.463 -2.150 1.00 94.88 72 HIS A N 1
ATOM 601 C CA . HIS A 1 72 ? 1.799 10.080 -0.913 1.00 94.88 72 HIS A CA 1
ATOM 602 C C . HIS A 1 72 ? 0.323 9.764 -0.658 1.00 94.88 72 HIS A C 1
ATOM 604 O O . HIS A 1 72 ? -0.071 9.487 0.476 1.00 94.88 72 HIS A O 1
ATOM 610 N N . SER A 1 73 ? -0.491 9.761 -1.716 1.00 94.88 73 SER A N 1
ATOM 611 C CA . SER A 1 73 ? -1.900 9.381 -1.625 1.00 94.88 73 SER A CA 1
ATOM 612 C C . SER A 1 73 ? -2.058 7.924 -1.204 1.00 94.88 73 SER A C 1
ATOM 614 O O . SER A 1 73 ? -2.891 7.642 -0.348 1.00 94.88 73 SER A O 1
ATOM 616 N N . LEU A 1 74 ? -1.239 7.020 -1.752 1.00 95.00 74 LEU A N 1
ATOM 617 C CA . LEU A 1 74 ? -1.262 5.604 -1.401 1.00 95.00 74 LEU A CA 1
ATOM 618 C C . LEU A 1 74 ? -0.954 5.393 0.082 1.00 95.00 74 LEU A C 1
ATOM 620 O O . LEU A 1 74 ? -1.760 4.778 0.768 1.00 95.00 74 LEU A O 1
ATOM 624 N N . ILE A 1 75 ? 0.140 5.970 0.589 1.00 95.19 75 ILE A N 1
ATOM 625 C CA . ILE A 1 75 ? 0.528 5.846 2.006 1.00 95.19 75 ILE A CA 1
ATOM 626 C C . ILE A 1 75 ? -0.608 6.323 2.919 1.00 95.19 75 ILE A C 1
ATOM 628 O O . ILE A 1 75 ? -0.977 5.651 3.882 1.00 95.19 75 ILE A O 1
ATOM 632 N N . ARG A 1 76 ? -1.212 7.472 2.593 1.00 94.94 76 ARG A N 1
ATOM 633 C CA . ARG A 1 76 ? -2.331 8.021 3.367 1.00 94.94 76 ARG A CA 1
ATOM 634 C C . ARG A 1 76 ? -3.555 7.102 3.342 1.00 94.94 76 ARG A C 1
ATOM 636 O O . ARG A 1 76 ? -4.207 6.941 4.370 1.00 94.94 76 ARG A O 1
ATOM 643 N N . LEU A 1 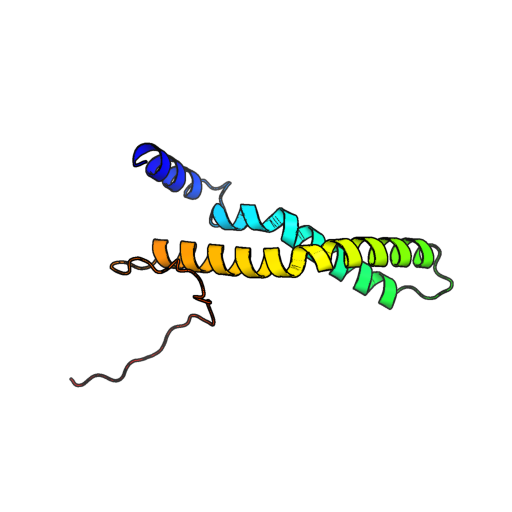77 ? -3.877 6.528 2.183 1.00 95.38 77 LEU A N 1
ATOM 644 C CA . LEU A 1 77 ? -5.017 5.624 2.014 1.00 95.38 77 LEU A CA 1
ATOM 645 C C . LEU A 1 77 ? -4.798 4.282 2.717 1.00 95.38 77 LEU A C 1
ATOM 647 O O . LEU A 1 77 ? -5.724 3.790 3.352 1.00 95.38 77 LEU A O 1
ATOM 651 N N . GLU A 1 78 ? -3.592 3.720 2.652 1.00 96.06 78 GLU A N 1
ATOM 652 C CA . GLU A 1 78 ? -3.228 2.487 3.361 1.00 96.06 78 GLU A CA 1
ATOM 653 C C . GLU A 1 78 ? -3.331 2.677 4.876 1.00 96.06 78 GLU A C 1
ATOM 655 O O . GLU A 1 78 ? -3.968 1.877 5.559 1.00 96.06 78 GLU A O 1
ATOM 660 N N . ASN A 1 79 ? -2.807 3.789 5.399 1.00 96.56 79 ASN A N 1
ATOM 661 C CA . ASN A 1 79 ? -2.948 4.119 6.813 1.00 96.56 79 ASN A CA 1
ATOM 662 C C . ASN A 1 79 ? -4.420 4.293 7.224 1.00 96.56 79 ASN A C 1
ATOM 664 O O . ASN A 1 79 ? -4.863 3.742 8.230 1.00 96.56 79 ASN A O 1
ATOM 668 N N . PHE A 1 80 ? -5.198 5.033 6.430 1.00 95.56 80 PHE A N 1
ATOM 669 C CA . PHE A 1 80 ? -6.621 5.240 6.693 1.00 95.56 80 PHE A CA 1
ATOM 670 C C . PHE A 1 80 ? -7.408 3.923 6.684 1.00 95.56 80 PHE A C 1
ATOM 672 O O . PHE A 1 80 ? -8.219 3.688 7.581 1.00 95.56 80 PHE A O 1
ATOM 679 N N . GLN A 1 81 ? -7.147 3.048 5.709 1.00 95.44 81 GLN A N 1
ATOM 680 C CA . GLN A 1 81 ? -7.775 1.732 5.629 1.00 95.44 81 GLN A CA 1
ATOM 681 C C . GLN A 1 81 ? -7.438 0.890 6.861 1.00 95.44 81 GLN A C 1
ATOM 683 O O . GLN A 1 81 ? -8.358 0.332 7.456 1.00 95.44 81 GLN A O 1
ATOM 688 N N . LYS A 1 82 ? -6.170 0.859 7.292 1.00 95.69 82 LYS A N 1
ATOM 689 C CA . LYS A 1 82 ? -5.754 0.078 8.464 1.00 95.69 82 LYS A CA 1
ATOM 690 C C . LYS A 1 82 ? -6.365 0.594 9.767 1.00 95.69 82 LYS A C 1
ATOM 692 O O . LYS A 1 82 ? -6.810 -0.200 10.590 1.00 95.69 82 LYS A O 1
ATOM 697 N N . LEU A 1 83 ? -6.432 1.912 9.961 1.00 95.50 83 LEU A N 1
ATOM 698 C CA . LEU A 1 83 ? -7.092 2.497 11.136 1.00 95.50 83 LEU A CA 1
ATOM 699 C C . LEU A 1 83 ? -8.605 2.252 11.131 1.00 95.50 83 LEU A C 1
ATOM 701 O O . LEU A 1 83 ? -9.181 2.006 12.187 1.00 95.50 83 LEU A O 1
ATOM 705 N N . THR A 1 84 ? -9.239 2.287 9.957 1.00 92.56 84 THR A N 1
ATOM 706 C CA . THR A 1 84 ? -10.676 2.006 9.817 1.00 92.56 84 THR A CA 1
ATOM 707 C C . THR A 1 84 ? -10.985 0.541 10.127 1.00 92.56 84 THR A C 1
ATOM 709 O O . THR A 1 84 ? -11.946 0.262 10.837 1.00 92.56 84 THR A O 1
ATOM 712 N N . GLU A 1 85 ? -10.156 -0.383 9.637 1.00 92.06 85 GLU A N 1
ATOM 713 C CA . GLU A 1 85 ? -10.241 -1.818 9.936 1.00 92.06 85 GLU A CA 1
ATOM 714 C C . GLU A 1 85 ? -10.079 -2.078 11.440 1.00 92.06 85 GLU A C 1
ATOM 716 O O . GLU A 1 85 ? -10.959 -2.655 12.068 1.00 92.06 85 GLU A O 1
ATOM 721 N N . LEU A 1 86 ? -9.036 -1.525 12.064 1.00 93.69 86 LEU A N 1
ATOM 722 C CA . LEU A 1 86 ? -8.823 -1.663 13.507 1.00 93.69 86 LEU A CA 1
ATOM 723 C C . LEU A 1 86 ? -9.961 -1.071 14.347 1.00 93.69 86 LEU A C 1
ATOM 725 O O . LEU A 1 86 ? -10.296 -1.616 15.395 1.00 93.69 86 LEU A O 1
ATOM 729 N N . GLN A 1 87 ? -10.563 0.037 13.909 1.00 91.88 87 GLN A N 1
ATOM 730 C CA . GLN A 1 87 ? -11.721 0.616 14.593 1.00 91.88 87 GLN A CA 1
ATOM 731 C C . GLN A 1 87 ? -12.948 -0.299 14.511 1.00 91.88 87 GLN A C 1
ATOM 733 O O . GLN A 1 87 ? -13.803 -0.256 15.389 1.00 91.88 87 GLN A O 1
ATOM 738 N N . HIS A 1 88 ? -13.054 -1.096 13.448 1.00 87.44 88 HIS A N 1
ATOM 739 C CA . HIS A 1 88 ? -14.121 -2.073 13.295 1.00 87.44 88 HIS A CA 1
ATOM 740 C C . HIS A 1 88 ? -13.907 -3.303 14.185 1.00 87.44 88 HIS A C 1
ATOM 742 O O . HIS A 1 88 ? -14.857 -3.785 14.800 1.00 87.44 88 HIS A O 1
ATOM 748 N N . ASP A 1 89 ? -12.664 -3.776 14.273 1.00 89.06 89 ASP A N 1
ATOM 749 C CA . ASP A 1 89 ? -12.314 -5.013 14.975 1.00 89.06 89 ASP A CA 1
ATOM 750 C C . ASP A 1 89 ? -12.238 -4.846 16.502 1.00 89.06 89 ASP A C 1
ATOM 752 O O . ASP A 1 89 ? -12.502 -5.787 17.256 1.00 89.06 89 ASP A O 1
ATOM 756 N N . LEU A 1 90 ? -11.858 -3.657 16.986 1.00 92.62 90 LEU A N 1
ATOM 757 C CA . LEU A 1 90 ? -11.631 -3.398 18.408 1.00 92.62 90 LEU A CA 1
ATOM 758 C C . LEU A 1 90 ? -12.897 -2.895 19.109 1.00 92.62 90 LEU A C 1
ATOM 760 O O . LEU A 1 90 ? -13.420 -1.820 18.828 1.00 92.62 90 LEU A O 1
ATOM 764 N N . ILE A 1 91 ? -13.348 -3.649 20.110 1.00 91.69 91 ILE A N 1
ATOM 765 C CA . ILE A 1 91 ? -14.505 -3.280 20.930 1.00 91.69 91 ILE A CA 1
ATOM 766 C C . ILE A 1 91 ? -14.094 -2.234 21.975 1.00 91.69 91 ILE A C 1
ATOM 768 O O . ILE A 1 91 ? -13.112 -2.412 22.695 1.00 91.69 91 ILE A O 1
ATOM 772 N N . GLY A 1 92 ? -14.893 -1.172 22.109 1.00 90.12 92 GLY A N 1
ATOM 773 C CA . GLY A 1 92 ? -14.723 -0.156 23.154 1.00 90.12 92 GLY A CA 1
ATOM 774 C C . GLY A 1 92 ? -13.661 0.905 22.853 1.00 90.12 92 GLY A C 1
ATOM 775 O O . GLY A 1 92 ? -13.292 1.656 23.754 1.00 90.12 92 GLY A O 1
ATOM 776 N N . ILE A 1 93 ? -13.171 0.974 21.611 1.00 89.31 93 ILE A N 1
ATOM 777 C CA . ILE A 1 93 ? -12.274 2.032 21.141 1.00 89.31 93 ILE A CA 1
ATOM 778 C C . ILE A 1 93 ? -12.997 2.867 20.086 1.00 89.31 93 ILE A C 1
ATOM 780 O O . ILE A 1 93 ? -13.293 2.385 18.998 1.00 89.31 93 ILE A O 1
ATOM 784 N N . ASP A 1 94 ? -13.197 4.147 20.392 1.00 86.25 94 ASP A N 1
ATOM 785 C CA . ASP A 1 94 ? -13.759 5.129 19.466 1.00 86.25 94 ASP A CA 1
ATOM 786 C C . ASP A 1 94 ? -12.681 6.095 18.956 1.00 86.25 94 ASP A C 1
ATOM 788 O O . ASP A 1 94 ? -11.644 6.305 19.593 1.00 86.25 94 ASP A O 1
ATOM 792 N N . ASN A 1 95 ? -12.943 6.737 17.813 1.00 88.31 95 ASN A N 1
ATOM 793 C CA . ASN A 1 95 ? -12.075 7.763 17.220 1.00 88.31 95 ASN A CA 1
ATOM 794 C C . ASN A 1 95 ? -10.639 7.275 16.956 1.00 88.31 95 ASN A C 1
ATOM 796 O O . ASN A 1 95 ? -9.666 8.022 17.122 1.00 88.31 95 ASN A O 1
ATOM 800 N N . LEU A 1 96 ? -10.484 6.010 16.548 1.00 92.62 96 LEU A N 1
ATOM 801 C CA . LEU A 1 96 ? -9.189 5.483 16.134 1.00 92.62 96 LEU A CA 1
ATOM 802 C C . LEU A 1 96 ? -8.727 6.161 14.837 1.00 92.62 96 LEU A C 1
ATOM 804 O O . LEU A 1 96 ? -7.552 6.499 14.704 1.00 92.62 96 LEU A O 1
ATOM 808 N N . THR A 1 97 ? -9.659 6.440 13.930 1.00 92.69 97 THR A N 1
ATOM 809 C CA . THR A 1 97 ? -9.399 7.163 12.682 1.00 92.69 97 THR A CA 1
ATOM 810 C C . THR A 1 97 ? -9.320 8.668 12.949 1.00 92.69 97 THR A C 1
ATOM 812 O O . THR A 1 97 ? -10.341 9.346 13.029 1.00 92.69 97 THR A O 1
ATOM 815 N N . ALA A 1 98 ? -8.105 9.197 13.109 1.00 91.12 98 ALA A N 1
ATOM 816 C CA . ALA A 1 98 ? -7.862 10.604 13.432 1.00 91.12 98 ALA A CA 1
ATOM 817 C C . ALA A 1 98 ? -6.789 11.224 12.515 1.00 91.12 98 ALA A C 1
ATOM 819 O O . ALA A 1 98 ? -5.844 10.525 12.132 1.00 91.12 98 ALA A O 1
ATOM 820 N N . PRO A 1 99 ? -6.882 12.529 12.182 1.00 90.38 99 PRO A N 1
ATOM 821 C CA . PRO A 1 99 ? -5.834 13.224 11.438 1.00 90.38 99 PRO A CA 1
ATOM 822 C C . PRO A 1 99 ? -4.478 13.115 12.147 1.00 90.38 99 PRO A C 1
ATOM 824 O O . PRO A 1 99 ? -4.387 13.324 13.354 1.00 90.38 99 PRO A O 1
ATOM 827 N N . GLY A 1 100 ? -3.426 12.783 11.399 1.00 92.19 100 GLY A N 1
ATOM 828 C CA . GLY A 1 100 ? -2.062 12.661 11.927 1.00 92.19 100 GLY A CA 1
ATOM 829 C C . GLY A 1 100 ? -1.779 11.391 12.737 1.00 92.19 100 GLY A C 1
ATOM 830 O O . GLY A 1 100 ? -0.643 11.204 13.162 1.00 92.19 100 GLY A O 1
ATOM 831 N N . ARG A 1 101 ? -2.761 10.502 12.951 1.00 95.88 101 ARG A N 1
ATOM 832 C CA . ARG A 1 101 ? -2.492 9.185 13.542 1.00 95.88 101 ARG A CA 1
ATOM 833 C C . ARG A 1 101 ? -1.972 8.230 12.475 1.00 95.88 101 ARG A C 1
ATOM 835 O O . ARG A 1 101 ? -2.581 8.099 11.416 1.00 95.88 101 ARG A O 1
ATOM 842 N N . GLU A 1 102 ? -0.894 7.525 12.799 1.00 96.56 102 GLU A N 1
ATOM 843 C CA . GLU A 1 102 ? -0.271 6.536 11.923 1.00 96.56 102 GLU A CA 1
ATOM 844 C C . GLU A 1 102 ? -0.230 5.160 12.590 1.00 96.56 102 GLU A C 1
ATOM 846 O O . GLU A 1 102 ? 0.131 5.021 13.762 1.00 96.56 102 GLU A O 1
ATOM 851 N N . PHE A 1 103 ? -0.620 4.134 11.840 1.00 96.31 103 PHE A N 1
ATOM 852 C CA . PHE A 1 103 ? -0.419 2.750 12.228 1.00 96.31 103 PHE A CA 1
ATOM 853 C C . PHE A 1 103 ? 1.057 2.378 12.062 1.00 96.31 103 PHE A C 1
ATOM 855 O O . PHE A 1 103 ? 1.626 2.538 10.986 1.00 96.31 103 PHE A O 1
ATOM 862 N N . ILE A 1 104 ? 1.662 1.839 13.122 1.00 96.69 104 ILE A N 1
ATOM 863 C CA . ILE A 1 104 ? 3.068 1.407 13.109 1.00 96.69 104 ILE A CA 1
ATOM 864 C C . ILE A 1 104 ? 3.168 -0.115 13.018 1.00 96.69 104 ILE A C 1
ATOM 866 O O . ILE A 1 104 ? 3.860 -0.648 12.154 1.00 96.69 104 ILE A O 1
ATOM 870 N N . ARG A 1 105 ? 2.507 -0.823 13.943 1.00 96.88 105 ARG A N 1
ATOM 871 C CA . ARG A 1 105 ? 2.508 -2.288 14.026 1.00 96.88 105 ARG A CA 1
ATOM 872 C C . ARG A 1 105 ? 1.404 -2.799 14.949 1.00 96.88 105 ARG A C 1
ATOM 874 O O . ARG A 1 105 ? 1.002 -2.099 15.876 1.00 96.88 105 ARG A O 1
ATOM 881 N N . GLU A 1 106 ? 1.021 -4.057 14.766 1.00 96.00 106 GLU A N 1
ATOM 882 C CA . GLU A 1 106 ? 0.164 -4.826 15.675 1.00 96.00 106 GLU A CA 1
ATOM 883 C C . GLU A 1 106 ? 0.816 -6.171 16.017 1.00 96.00 106 GLU A C 1
ATOM 885 O O . GLU A 1 106 ? 1.684 -6.653 15.288 1.00 96.00 106 GLU A O 1
ATOM 890 N N . GLY A 1 107 ? 0.434 -6.763 17.148 1.00 96.88 107 GLY A N 1
ATOM 891 C CA . GLY A 1 107 ? 0.940 -8.066 17.573 1.00 96.88 107 GLY A CA 1
ATOM 892 C C . GLY A 1 107 ? 0.549 -8.419 19.005 1.00 96.88 107 GLY A C 1
ATOM 893 O O . GLY A 1 107 ? 0.174 -7.554 19.797 1.00 96.88 107 GLY A O 1
ATOM 894 N N . CYS A 1 108 ? 0.651 -9.702 19.344 1.00 97.62 108 CYS A N 1
ATOM 895 C CA . CYS A 1 108 ? 0.320 -10.213 20.672 1.00 97.62 108 CYS A CA 1
ATOM 896 C C . CYS A 1 108 ? 1.536 -10.159 21.605 1.00 97.62 108 CYS A C 1
ATOM 898 O O .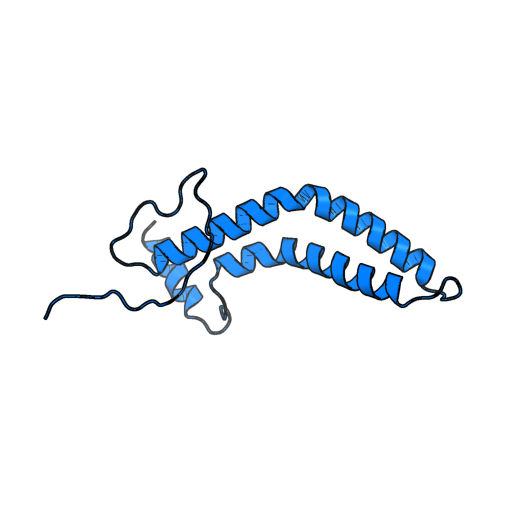 CYS A 1 108 ? 2.633 -10.572 21.232 1.00 97.62 108 CYS A O 1
ATOM 900 N N . LEU A 1 109 ? 1.329 -9.692 22.837 1.00 97.31 109 LEU A N 1
ATOM 901 C CA . LEU A 1 109 ? 2.341 -9.654 23.894 1.00 97.31 109 LEU A CA 1
ATOM 902 C C . LEU A 1 109 ? 1.735 -10.127 25.218 1.00 97.31 109 LEU A C 1
ATOM 904 O O . LEU A 1 109 ? 0.545 -9.940 25.466 1.00 97.31 109 LEU A O 1
ATOM 908 N N . TYR A 1 110 ? 2.569 -10.687 26.095 1.00 97.12 110 TYR A N 1
ATOM 909 C CA . TYR A 1 110 ? 2.163 -11.077 27.445 1.00 97.12 110 TYR A CA 1
ATOM 910 C C . TYR A 1 110 ? 2.410 -9.928 28.425 1.00 97.12 110 TYR A C 1
ATOM 912 O O . TYR A 1 110 ? 3.552 -9.549 28.685 1.00 97.12 110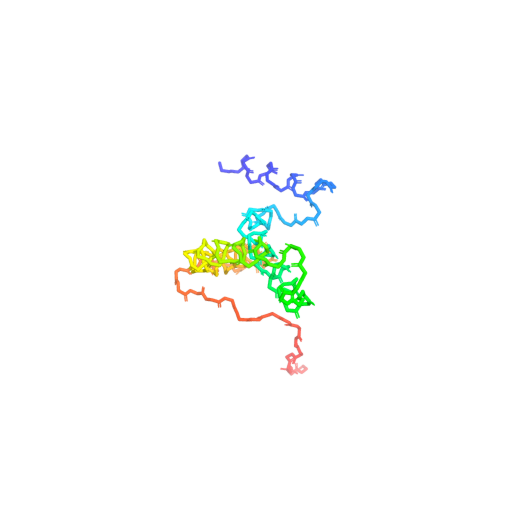 TYR A O 1
ATOM 920 N N . LYS A 1 111 ? 1.333 -9.372 28.988 1.00 96.81 111 LYS A N 1
ATOM 921 C CA . LYS A 1 111 ? 1.413 -8.386 30.071 1.00 96.81 111 LYS A CA 1
ATOM 922 C C . LYS A 1 111 ? 1.620 -9.116 31.397 1.00 96.81 111 LYS A C 1
ATOM 924 O O . LYS A 1 111 ? 0.794 -9.939 31.775 1.00 96.81 111 LYS A O 1
ATOM 929 N N . LEU A 1 112 ? 2.686 -8.787 32.123 1.00 96.69 112 LEU A N 1
ATOM 930 C CA . LEU A 1 112 ? 2.894 -9.299 33.477 1.00 96.69 112 LEU A CA 1
ATOM 931 C C . LEU A 1 112 ? 1.810 -8.749 34.421 1.00 96.69 112 LEU A C 1
ATOM 933 O O . LEU A 1 112 ? 1.629 -7.533 34.515 1.00 96.69 112 LEU A O 1
ATOM 937 N N . THR A 1 113 ? 1.104 -9.629 35.130 1.00 96.12 113 THR A N 1
ATOM 938 C CA . THR A 1 113 ? 0.075 -9.268 36.120 1.00 96.12 113 THR A CA 1
ATOM 939 C C . THR A 1 113 ? 0.364 -9.924 37.469 1.00 96.12 113 THR A C 1
ATOM 941 O O . THR A 1 113 ? 0.989 -10.983 37.534 1.00 96.12 113 THR A O 1
ATOM 944 N N . LYS A 1 114 ? -0.079 -9.290 38.565 1.00 89.75 114 LYS A N 1
ATOM 945 C CA . LYS A 1 114 ? -0.087 -9.928 39.892 1.00 89.75 114 LYS A CA 1
ATOM 946 C C . LYS A 1 114 ? -1.153 -11.034 39.911 1.00 89.75 114 LYS A C 1
ATOM 948 O O . LYS A 1 114 ? -2.137 -10.920 39.179 1.00 89.75 114 LYS A O 1
ATOM 953 N N . LYS A 1 115 ? -0.917 -12.088 40.697 1.00 73.44 115 LYS A N 1
ATOM 954 C CA . LYS A 1 115 ? -1.939 -13.098 41.008 1.00 73.44 115 LYS A CA 1
ATOM 955 C C . LYS A 1 115 ? -3.033 -12.501 41.881 1.00 73.44 115 LYS A C 1
ATOM 957 O O . LYS A 1 115 ? -2.682 -11.630 42.710 1.00 73.44 115 LYS A O 1
#

Secondary structure (DSSP, 8-state):
-HHHHHHHHHHHTSTT--S-HHHHHHHHHHHHHHHHHHHHHHHHHS-TT-TTHHHHHHHHHHHHHHHHHHHHHHHHHHHHHHHHHHHHHSTT----S-TT---------------

Radius of gyration: 20.61 Å; chains: 1; bounding box: 50×29×70 Å

Organism: NCBI:txid2861861

Sequence (115 aa):
LKKLEMVYKEFELQKVCYLPLNTFLLKPIQRLMHYKLILGRLCKHYTAEHRDFPDCRSALKEVTEMTSQLQHSLIRLENFQKLTELQHDLIGIDNLTAPGREFIREGCLYKLTKK